Protein AF-A0A7V9GQW7-F1 (afdb_monomer_lite)

Secondary structure (DSSP, 8-state):
-----------PPSBPPPHHHHHHHHHHHHHHIIIII--TTPEEEEEEEETTEEEEEEEETTEEEEEEEEEEETTEEEEEEEESSB--TT--HHHHHHTT--B--

Radius of gyration: 15.9 Å; chains: 1; bounding box: 63×30×31 Å

Foldseek 3Di:
DDDDPPPPPPQDQKDADDPVRVVQQVVQVVVCCVPPVVQPPKDFPGWIDRDQWIWTWIDGPPDDIKIFIWGDDPNHIHTPDMGNETCCPPPDPSNCVSRVHRHDD

Sequence (105 aa):
MLAAALAVPAFAADRAPTRSEKSVITAATRSFLKGGTGVPNARILGIRVDGTYARAKTSAPGVDPATAILRQRRGKWSVREFGTSLDCRGVPERVREDLDLPCGG

Structure (mmCIF, N/CA/C/O backbone):
data_AF-A0A7V9GQW7-F1
#
_entry.id   AF-A0A7V9GQW7-F1
#
loop_
_atom_site.group_PDB
_atom_site.id
_atom_site.type_symbol
_atom_site.label_atom_id
_atom_site.label_alt_id
_atom_site.label_comp_id
_atom_site.label_asym_id
_atom_site.label_entity_id
_atom_site.label_seq_id
_atom_site.pdbx_PDB_ins_code
_atom_site.Cartn_x
_atom_site.Cartn_y
_atom_site.Cartn_z
_atom_site.occupancy
_atom_site.B_iso_or_equiv
_atom_site.auth_seq_id
_atom_site.auth_comp_id
_atom_site.auth_asym_id
_atom_site.auth_atom_id
_atom_site.pdbx_PDB_model_num
ATOM 1 N N . MET A 1 1 ? -47.325 1.327 14.573 1.00 41.09 1 MET A N 1
ATOM 2 C CA . MET A 1 1 ? -46.287 0.453 13.987 1.00 41.09 1 MET A CA 1
ATOM 3 C C . MET A 1 1 ? -45.000 1.258 13.887 1.00 41.09 1 MET A C 1
ATOM 5 O O . MET A 1 1 ? -44.963 2.197 13.105 1.00 41.09 1 MET A O 1
ATOM 9 N N . LEU A 1 2 ? -43.998 0.980 14.728 1.00 46.72 2 LEU A N 1
ATOM 10 C CA . LEU A 1 2 ? -42.683 1.621 14.620 1.00 46.72 2 LEU A CA 1
ATOM 11 C C . LEU A 1 2 ? -41.878 0.900 13.533 1.00 46.72 2 LEU A C 1
ATOM 13 O O . LEU A 1 2 ? -41.477 -0.246 13.720 1.00 46.72 2 LEU A O 1
ATOM 17 N N . ALA A 1 3 ? -41.655 1.568 12.405 1.00 47.88 3 ALA A N 1
ATOM 18 C CA . ALA A 1 3 ? -40.690 1.131 11.408 1.00 47.88 3 ALA A CA 1
ATOM 19 C C . ALA A 1 3 ? -39.286 1.487 11.916 1.00 47.88 3 ALA A C 1
ATOM 21 O O . ALA A 1 3 ? -38.862 2.640 11.858 1.00 47.88 3 ALA A O 1
ATOM 22 N N . ALA A 1 4 ? -38.581 0.500 12.470 1.00 50.94 4 ALA A N 1
ATOM 23 C CA . ALA A 1 4 ? -37.166 0.626 12.775 1.00 50.94 4 ALA A CA 1
ATOM 24 C C . ALA A 1 4 ? -36.394 0.663 11.448 1.00 50.94 4 ALA A C 1
ATOM 26 O O . ALA A 1 4 ? -36.185 -0.367 10.807 1.00 50.94 4 ALA A O 1
ATOM 27 N N . ALA A 1 5 ? -36.013 1.864 11.014 1.00 53.00 5 ALA A N 1
ATOM 28 C CA . ALA A 1 5 ? -35.077 2.049 9.918 1.00 53.00 5 ALA A CA 1
ATOM 29 C C . ALA A 1 5 ? -33.726 1.45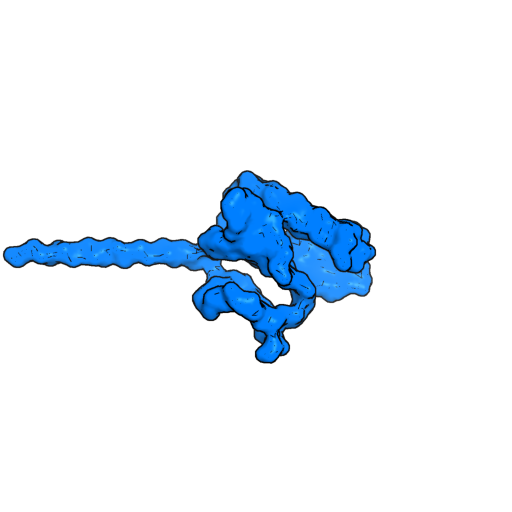5 10.341 1.00 53.00 5 ALA A C 1
ATOM 31 O O . ALA A 1 5 ? -32.975 2.053 11.110 1.00 53.00 5 ALA A O 1
ATOM 32 N N . LEU A 1 6 ? -33.448 0.238 9.873 1.00 54.94 6 LEU A N 1
ATOM 33 C CA . LEU A 1 6 ? -32.137 -0.389 9.962 1.00 54.94 6 LEU A CA 1
ATOM 34 C C . LEU A 1 6 ? -31.160 0.483 9.170 1.00 54.94 6 LEU A C 1
ATOM 36 O O . LEU A 1 6 ? -31.089 0.403 7.945 1.00 54.94 6 LEU A O 1
ATOM 40 N N . ALA A 1 7 ? -30.436 1.353 9.871 1.00 51.66 7 ALA A N 1
ATOM 41 C CA . ALA A 1 7 ? -29.278 2.038 9.329 1.00 51.66 7 ALA A CA 1
ATOM 42 C C . ALA A 1 7 ? -28.246 0.965 8.965 1.00 51.66 7 ALA A C 1
ATOM 44 O O . ALA A 1 7 ? -27.514 0.475 9.823 1.00 51.66 7 ALA A O 1
ATOM 45 N N . VAL A 1 8 ? -28.236 0.548 7.700 1.00 55.84 8 VAL A N 1
ATOM 46 C CA . VAL A 1 8 ? -27.177 -0.293 7.150 1.00 55.84 8 VAL A CA 1
ATOM 47 C C . VAL A 1 8 ? -25.893 0.519 7.304 1.00 55.84 8 VAL A C 1
ATOM 49 O O . VAL A 1 8 ? -25.806 1.599 6.711 1.00 55.84 8 VAL A O 1
ATOM 52 N N . PRO A 1 9 ? -24.904 0.087 8.108 1.00 46.22 9 PRO A N 1
ATOM 53 C CA . PRO A 1 9 ? -23.622 0.756 8.092 1.00 46.22 9 PRO A CA 1
ATOM 54 C C . PRO A 1 9 ? -23.086 0.573 6.676 1.00 46.22 9 PRO A C 1
ATOM 56 O O . PRO A 1 9 ? -22.791 -0.545 6.251 1.00 46.22 9 PRO A O 1
ATOM 59 N N . ALA A 1 10 ? -23.007 1.671 5.927 1.00 47.19 10 ALA A N 1
ATOM 60 C CA . ALA A 1 10 ? -22.212 1.746 4.720 1.00 47.19 10 ALA A CA 1
ATOM 61 C C . ALA A 1 10 ? -20.762 1.501 5.153 1.00 47.19 10 ALA A C 1
ATOM 63 O O . ALA A 1 10 ? -20.025 2.427 5.485 1.00 47.19 10 ALA A O 1
ATOM 64 N N . PHE A 1 11 ? -20.384 0.227 5.267 1.00 53.75 11 PHE A N 1
ATOM 65 C CA . PHE A 1 11 ? -19.000 -0.187 5.393 1.00 53.75 11 PHE A CA 1
ATOM 66 C C . PHE A 1 11 ? -18.281 0.486 4.237 1.00 53.75 11 PHE A C 1
ATOM 68 O O . PHE A 1 11 ? -18.648 0.267 3.082 1.00 53.75 11 PHE A O 1
ATOM 75 N N . ALA A 1 12 ? -17.379 1.398 4.575 1.00 52.97 12 ALA A N 1
ATOM 76 C CA . ALA A 1 12 ? -16.766 2.281 3.611 1.00 52.97 12 ALA A CA 1
ATOM 77 C C . ALA A 1 12 ? -16.069 1.443 2.540 1.00 52.97 12 ALA A C 1
ATOM 79 O O . ALA A 1 12 ? -15.144 0.698 2.850 1.00 52.97 12 ALA A O 1
ATOM 80 N N . ALA A 1 13 ? -16.551 1.606 1.308 1.00 72.69 13 ALA A N 1
ATOM 81 C CA . ALA A 1 13 ? -15.807 1.332 0.093 1.00 72.69 13 ALA A CA 1
ATOM 82 C C . ALA A 1 13 ? -14.412 1.967 0.178 1.00 72.69 13 ALA A C 1
ATOM 84 O O . ALA A 1 13 ? -14.160 2.864 0.999 1.00 72.69 13 ALA A O 1
ATOM 85 N N . ASP A 1 14 ? -13.500 1.506 -0.668 1.00 86.62 14 ASP A N 1
ATOM 86 C CA . ASP A 1 14 ? -12.131 1.981 -0.652 1.00 86.62 14 ASP A CA 1
ATOM 87 C C . ASP A 1 14 ? -12.035 3.517 -0.663 1.00 86.62 14 ASP A C 1
ATOM 89 O O . ASP A 1 14 ? -12.747 4.248 -1.359 1.00 86.62 14 ASP A O 1
ATOM 93 N N . ARG A 1 15 ? -11.135 4.048 0.161 1.00 93.06 15 ARG A N 1
ATOM 94 C CA . ARG A 1 15 ? -11.002 5.495 0.338 1.00 93.06 15 ARG A CA 1
ATOM 95 C C . ARG A 1 15 ? -9.575 5.970 0.206 1.00 93.06 15 ARG A C 1
ATOM 97 O O . ARG A 1 15 ? -8.602 5.221 0.326 1.00 93.06 15 ARG A O 1
ATOM 104 N N . ALA A 1 16 ? -9.451 7.279 0.014 1.00 93.62 16 ALA A N 1
ATOM 105 C CA . ALA A 1 16 ? -8.177 7.948 0.185 1.00 93.62 16 ALA A CA 1
ATOM 106 C C . ALA A 1 16 ? -7.708 7.824 1.652 1.00 93.62 16 ALA A C 1
ATOM 108 O O . ALA A 1 16 ? -8.522 7.913 2.583 1.00 93.62 16 ALA A O 1
ATOM 109 N N . PRO A 1 17 ? -6.401 7.627 1.889 1.00 93.56 17 PRO A N 1
ATOM 110 C CA . PRO A 1 17 ? -5.850 7.638 3.233 1.00 93.56 17 PRO A CA 1
ATOM 111 C C . PRO A 1 17 ? -5.937 9.043 3.833 1.00 93.56 17 PRO A C 1
ATOM 113 O O . PRO A 1 17 ? -5.773 10.054 3.145 1.00 93.56 17 PRO A O 1
ATOM 116 N N . THR A 1 18 ? -6.093 9.109 5.150 1.00 94.75 18 THR A N 1
ATOM 117 C CA . THR A 1 18 ? -5.804 10.330 5.905 1.00 94.75 18 THR A CA 1
ATOM 118 C C . THR A 1 18 ? -4.314 10.680 5.792 1.00 94.75 18 THR A C 1
ATOM 120 O O . THR A 1 18 ? -3.481 9.849 5.420 1.00 94.75 18 THR A O 1
ATOM 123 N N . ARG A 1 19 ? -3.930 11.912 6.157 1.00 93.94 19 ARG A N 1
ATOM 124 C CA . ARG A 1 19 ? -2.512 12.325 6.149 1.00 93.94 19 ARG A CA 1
ATOM 125 C C . ARG A 1 19 ? -1.640 11.433 7.040 1.00 93.94 19 ARG A C 1
ATOM 127 O O . ARG A 1 19 ? -0.535 11.074 6.639 1.00 93.94 19 ARG A O 1
ATOM 134 N N . SER A 1 20 ? -2.157 11.057 8.213 1.00 92.56 20 SER A N 1
ATOM 135 C CA . SER A 1 20 ? -1.458 10.174 9.152 1.00 92.56 20 SER A CA 1
ATOM 136 C C . SER A 1 20 ? -1.268 8.779 8.557 1.00 92.56 20 SER A C 1
ATOM 138 O O . SER A 1 20 ? -0.135 8.312 8.449 1.00 92.56 20 SER A O 1
ATOM 140 N N . GLU A 1 21 ? -2.346 8.164 8.054 1.00 93.69 21 GLU A N 1
ATOM 141 C CA . GLU A 1 21 ? -2.293 6.852 7.392 1.00 93.69 21 GLU A CA 1
ATOM 142 C C . GLU A 1 21 ? -1.333 6.849 6.209 1.00 93.69 21 GLU A C 1
ATOM 144 O O . GLU A 1 21 ? -0.491 5.962 6.101 1.00 93.69 21 GLU A O 1
ATOM 149 N N . LYS A 1 22 ? -1.403 7.872 5.351 1.00 95.25 22 LYS A N 1
ATOM 150 C CA . LYS A 1 22 ? -0.505 8.010 4.204 1.00 95.25 22 LYS A CA 1
ATOM 151 C C . LYS A 1 22 ? 0.955 7.997 4.649 1.00 95.25 22 LYS A C 1
ATOM 153 O O . LYS A 1 22 ? 1.759 7.301 4.033 1.00 95.25 22 LYS A O 1
ATOM 158 N N . SER A 1 23 ? 1.292 8.736 5.707 1.00 94.75 23 SER A N 1
ATOM 159 C CA . SER A 1 23 ? 2.653 8.800 6.246 1.00 94.75 23 SER A CA 1
ATOM 160 C C . SER A 1 23 ? 3.126 7.432 6.749 1.00 94.75 23 SER A C 1
ATOM 162 O O . SER A 1 23 ? 4.163 6.934 6.307 1.00 94.75 23 SER A O 1
ATOM 164 N N . VAL A 1 24 ? 2.333 6.768 7.597 1.00 95.56 24 VAL A N 1
ATOM 165 C CA . VAL A 1 24 ? 2.728 5.482 8.200 1.00 95.56 24 VAL A CA 1
ATOM 166 C C . VAL A 1 24 ? 2.738 4.329 7.194 1.00 95.56 24 VAL A C 1
ATOM 168 O O . VAL A 1 24 ? 3.650 3.506 7.231 1.00 95.56 24 VAL A O 1
ATOM 171 N N . ILE A 1 25 ? 1.793 4.289 6.250 1.00 96.12 25 ILE A N 1
ATOM 172 C CA . ILE A 1 25 ? 1.761 3.298 5.163 1.00 96.12 25 ILE A CA 1
ATOM 173 C C . ILE A 1 25 ? 2.958 3.508 4.235 1.00 96.12 25 ILE A C 1
ATOM 175 O O . ILE A 1 25 ? 3.615 2.543 3.841 1.00 96.12 25 ILE A O 1
ATOM 179 N N . THR A 1 26 ? 3.292 4.765 3.925 1.00 94.94 26 THR A N 1
ATOM 180 C CA . THR A 1 26 ? 4.474 5.091 3.117 1.00 94.94 26 THR A CA 1
ATOM 181 C C . THR A 1 26 ? 5.753 4.628 3.802 1.00 94.94 26 THR A C 1
ATOM 183 O O . THR A 1 26 ? 6.592 3.992 3.165 1.00 94.94 26 THR A O 1
ATOM 186 N N . ALA A 1 27 ? 5.898 4.906 5.099 1.00 93.31 27 ALA A N 1
ATOM 187 C CA . ALA A 1 27 ? 7.053 4.478 5.878 1.00 93.31 27 ALA A CA 1
ATOM 188 C C . ALA A 1 27 ? 7.167 2.947 5.938 1.00 93.31 27 ALA A C 1
ATOM 190 O O . ALA A 1 27 ? 8.240 2.407 5.671 1.00 93.31 27 ALA A O 1
ATOM 191 N N . ALA A 1 28 ? 6.062 2.244 6.208 1.00 94.25 28 ALA A N 1
ATOM 192 C CA . ALA A 1 28 ? 6.027 0.783 6.239 1.00 94.25 28 ALA A CA 1
ATOM 193 C C . ALA A 1 28 ? 6.415 0.170 4.883 1.00 94.25 28 ALA A C 1
ATOM 195 O O . ALA A 1 28 ? 7.257 -0.725 4.827 1.00 94.25 28 ALA A O 1
ATO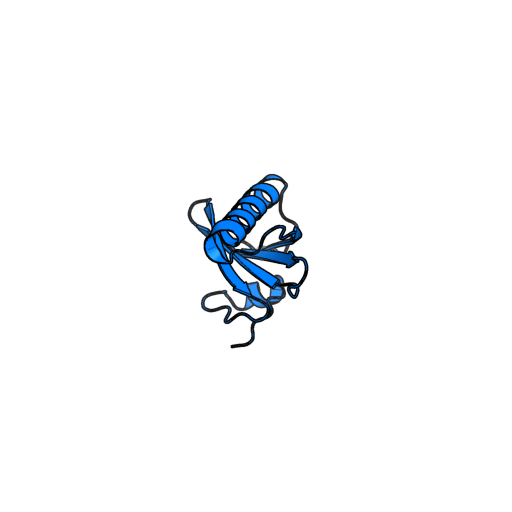M 196 N N . THR A 1 29 ? 5.863 0.702 3.789 1.00 93.31 29 THR A N 1
ATOM 197 C CA . THR A 1 29 ? 6.161 0.242 2.424 1.00 93.31 29 THR A CA 1
ATOM 198 C C . THR A 1 29 ? 7.629 0.480 2.070 1.00 93.31 29 THR A C 1
ATOM 200 O O . THR A 1 29 ? 8.308 -0.427 1.604 1.00 93.31 29 THR A O 1
ATOM 203 N N . ARG A 1 30 ? 8.168 1.678 2.337 1.00 90.69 30 ARG A N 1
ATOM 204 C CA . ARG A 1 30 ? 9.582 1.993 2.063 1.00 90.69 30 ARG A CA 1
ATOM 205 C C . ARG A 1 30 ? 10.542 1.146 2.890 1.00 90.69 30 ARG A C 1
ATOM 207 O O . ARG A 1 30 ? 11.562 0.713 2.365 1.00 90.69 30 ARG A O 1
ATOM 214 N N . SER A 1 31 ? 10.220 0.913 4.162 1.00 89.88 31 SER A N 1
ATOM 215 C CA . SER A 1 31 ? 11.011 0.046 5.039 1.00 89.88 31 SER A CA 1
ATOM 216 C C . SER A 1 31 ? 11.075 -1.379 4.484 1.00 89.88 31 SER A C 1
ATOM 218 O O . SER A 1 31 ? 12.161 -1.940 4.347 1.00 89.88 31 SER A O 1
ATOM 220 N N . PHE A 1 32 ? 9.926 -1.916 4.058 1.00 90.88 32 PHE A N 1
ATOM 221 C CA . PHE A 1 32 ? 9.852 -3.218 3.401 1.00 90.88 32 PHE A CA 1
ATOM 222 C C . PHE A 1 32 ? 10.681 -3.268 2.111 1.00 90.88 32 PHE A C 1
ATOM 224 O O . PHE A 1 32 ? 11.467 -4.189 1.939 1.00 90.88 32 PHE A O 1
ATOM 231 N N . LEU A 1 33 ? 10.575 -2.273 1.228 1.00 88.00 33 LEU A N 1
ATOM 232 C CA . LEU A 1 33 ? 11.314 -2.275 -0.044 1.00 88.00 33 LEU A CA 1
ATOM 233 C C . LEU A 1 33 ? 12.829 -2.160 0.154 1.00 88.00 33 LEU A C 1
ATOM 235 O O . LEU A 1 33 ? 13.605 -2.829 -0.526 1.00 88.00 33 LEU A O 1
ATOM 239 N N . LYS A 1 34 ? 13.263 -1.348 1.123 1.00 83.88 34 LYS A N 1
ATOM 240 C CA . LYS A 1 34 ? 14.685 -1.193 1.441 1.00 83.88 34 LYS A CA 1
ATOM 241 C C . LYS A 1 34 ? 15.281 -2.468 2.042 1.00 83.88 34 LYS A C 1
ATOM 243 O O . LYS A 1 34 ? 16.406 -2.813 1.702 1.00 83.88 34 LYS A O 1
ATOM 248 N N . GLY A 1 35 ? 14.564 -3.124 2.955 1.00 78.75 35 GLY A N 1
ATOM 249 C CA . GLY A 1 35 ? 15.084 -4.277 3.698 1.00 78.75 35 GLY A CA 1
ATOM 250 C C . GLY A 1 35 ? 14.771 -5.644 3.086 1.00 78.75 35 GLY A C 1
ATOM 251 O O . GLY A 1 35 ? 15.519 -6.584 3.315 1.00 78.75 35 GLY A O 1
ATOM 252 N N . GLY A 1 36 ? 13.668 -5.765 2.346 1.00 69.12 36 GLY A N 1
ATOM 253 C CA . GLY A 1 36 ? 13.108 -7.046 1.907 1.00 69.12 36 GLY A CA 1
ATOM 254 C C . GLY A 1 36 ? 13.227 -7.327 0.412 1.00 69.12 36 GLY A C 1
ATOM 255 O O . GLY A 1 36 ? 13.333 -8.488 0.040 1.00 69.12 36 GLY A O 1
ATOM 256 N N . THR A 1 37 ? 13.227 -6.300 -0.447 1.00 68.75 37 THR A N 1
ATOM 257 C CA . THR A 1 37 ? 13.302 -6.494 -1.911 1.00 68.75 37 THR A CA 1
ATOM 258 C C . THR A 1 37 ? 14.582 -5.951 -2.535 1.00 68.75 37 THR A C 1
ATOM 260 O O . THR A 1 37 ? 14.875 -6.265 -3.683 1.00 68.75 37 THR A O 1
ATOM 263 N N . GLY A 1 38 ? 15.339 -5.120 -1.808 1.00 70.44 38 GLY A N 1
ATOM 264 C CA . GLY A 1 38 ? 16.576 -4.520 -2.307 1.00 70.44 38 GLY A CA 1
ATOM 265 C C . GLY A 1 38 ? 16.362 -3.574 -3.490 1.00 70.44 38 GLY A C 1
ATOM 266 O O . GLY A 1 38 ? 17.305 -3.328 -4.229 1.00 70.44 38 GLY A O 1
ATOM 267 N N . VAL A 1 39 ? 15.144 -3.050 -3.684 1.00 70.50 39 VAL A N 1
ATOM 268 C CA . VAL A 1 39 ? 14.807 -2.161 -4.807 1.00 70.50 39 VAL A CA 1
ATOM 269 C C . VAL A 1 39 ? 15.064 -0.705 -4.393 1.00 70.50 39 VAL A C 1
ATOM 271 O O . VAL A 1 39 ? 14.234 -0.112 -3.689 1.00 70.50 39 VAL A O 1
ATOM 274 N N . PRO A 1 40 ? 16.198 -0.090 -4.788 1.00 69.12 40 PRO A N 1
ATOM 275 C CA . PRO A 1 40 ? 16.467 1.304 -4.471 1.00 69.12 40 PRO A CA 1
ATOM 276 C C . PRO A 1 40 ? 15.508 2.225 -5.236 1.00 69.12 40 PRO A C 1
ATOM 278 O O . PRO A 1 40 ? 15.046 1.918 -6.331 1.00 69.12 40 PRO A O 1
ATOM 281 N N . ASN A 1 41 ? 15.233 3.402 -4.669 1.00 78.56 41 ASN A N 1
ATOM 282 C CA . ASN A 1 41 ? 14.484 4.483 -5.326 1.00 78.56 41 ASN A CA 1
ATOM 283 C C . ASN A 1 41 ? 13.025 4.173 -5.702 1.00 78.56 41 ASN A C 1
ATOM 285 O O . ASN A 1 41 ? 12.438 4.879 -6.526 1.00 78.56 41 ASN A O 1
ATOM 289 N N . ALA A 1 42 ? 12.409 3.173 -5.072 1.00 84.06 42 ALA A N 1
ATOM 290 C CA . ALA A 1 42 ? 10.995 2.907 -5.271 1.00 84.06 42 ALA A CA 1
ATOM 291 C C . ALA A 1 42 ? 10.123 4.097 -4.824 1.00 84.06 42 ALA A C 1
ATOM 293 O O . ALA A 1 42 ? 10.235 4.625 -3.711 1.00 84.06 42 ALA A O 1
ATOM 294 N N . ARG A 1 43 ? 9.221 4.516 -5.709 1.00 90.31 43 ARG A N 1
ATOM 295 C CA . ARG A 1 43 ? 8.215 5.554 -5.476 1.00 90.31 43 ARG A CA 1
ATOM 296 C C . ARG A 1 43 ? 6.883 4.901 -5.153 1.00 90.31 43 ARG A C 1
ATOM 298 O O . ARG A 1 43 ? 6.587 3.824 -5.656 1.00 90.31 43 ARG A O 1
ATOM 305 N N . ILE A 1 44 ? 6.076 5.572 -4.337 1.00 93.44 44 ILE A N 1
ATOM 306 C CA . ILE A 1 44 ? 4.684 5.184 -4.101 1.00 93.44 44 ILE A CA 1
ATOM 307 C C . ILE A 1 44 ? 3.812 6.077 -4.975 1.00 93.44 44 ILE A C 1
ATOM 309 O O . ILE A 1 44 ? 3.812 7.294 -4.797 1.00 93.44 44 ILE A O 1
ATOM 313 N N . LEU A 1 45 ? 3.101 5.465 -5.916 1.00 93.38 45 LEU A N 1
ATOM 314 C CA . LEU A 1 45 ? 2.249 6.139 -6.893 1.00 93.38 45 LEU A CA 1
ATOM 315 C C . LEU A 1 45 ? 0.886 6.507 -6.303 1.00 93.38 45 LEU A C 1
ATOM 317 O O . LEU A 1 45 ? 0.333 7.561 -6.600 1.00 93.38 45 LEU A O 1
ATOM 321 N N . GLY A 1 46 ? 0.352 5.650 -5.437 1.00 94.19 46 GLY A N 1
ATOM 322 C CA . GLY A 1 46 ? -0.956 5.848 -4.831 1.00 94.19 46 GLY A CA 1
ATOM 323 C C . GLY A 1 46 ? -1.192 4.884 -3.681 1.00 94.19 46 GLY A C 1
ATOM 324 O O . GLY A 1 46 ? -0.631 3.789 -3.655 1.00 94.19 46 GLY A O 1
ATOM 325 N N . ILE A 1 47 ? -2.016 5.317 -2.728 1.00 96.62 47 ILE A N 1
ATOM 326 C CA . ILE A 1 47 ? -2.454 4.514 -1.587 1.00 96.62 47 ILE A CA 1
ATOM 327 C C . ILE A 1 47 ? -3.980 4.567 -1.528 1.00 96.62 47 ILE A C 1
ATOM 329 O O . ILE A 1 47 ? -4.557 5.650 -1.639 1.00 96.62 47 ILE A O 1
ATOM 333 N N . ARG A 1 48 ? -4.614 3.412 -1.327 1.00 96.88 48 ARG A N 1
ATOM 334 C CA . ARG A 1 48 ? -6.045 3.278 -1.014 1.00 96.88 48 ARG A CA 1
ATOM 335 C C . ARG A 1 48 ? -6.197 2.419 0.235 1.00 96.88 48 ARG A C 1
ATOM 337 O O . ARG A 1 48 ? -5.359 1.553 0.481 1.00 96.88 48 ARG A O 1
ATOM 344 N N . VAL A 1 49 ? -7.213 2.707 1.038 1.00 95.69 49 VAL A N 1
ATOM 345 C CA . VAL A 1 49 ? -7.453 2.059 2.334 1.00 95.69 49 VAL A CA 1
ATOM 346 C C . VAL A 1 49 ? -8.873 1.520 2.364 1.00 95.69 49 VAL A C 1
ATOM 348 O O . VAL A 1 49 ? -9.798 2.239 1.996 1.00 95.69 49 VAL A O 1
ATOM 351 N N . ASP A 1 50 ? -9.020 0.297 2.856 1.00 94.56 50 ASP A N 1
ATOM 352 C CA . ASP A 1 50 ? -10.294 -0.340 3.171 1.00 94.56 50 ASP A CA 1
ATOM 353 C C . ASP A 1 50 ? -10.174 -1.007 4.551 1.00 94.56 50 ASP A C 1
ATOM 355 O O . ASP A 1 50 ? -9.466 -2.000 4.745 1.00 94.56 50 ASP A O 1
ATOM 359 N N . GLY A 1 51 ? -10.821 -0.398 5.548 1.00 91.25 51 GLY A N 1
ATOM 360 C CA . GLY A 1 51 ? -10.785 -0.847 6.936 1.00 91.25 51 GLY A CA 1
ATOM 361 C C . GLY A 1 51 ? -9.359 -1.019 7.469 1.00 91.25 51 GLY A C 1
ATOM 362 O O . GLY A 1 51 ? -8.621 -0.054 7.656 1.00 91.25 51 GLY A O 1
ATOM 363 N N . THR A 1 52 ? -8.978 -2.272 7.738 1.00 94.88 52 THR A N 1
ATOM 364 C CA . THR A 1 52 ? -7.634 -2.635 8.234 1.00 94.88 52 THR A CA 1
ATOM 365 C C . THR A 1 52 ? -6.668 -3.043 7.124 1.00 94.88 52 THR A C 1
ATOM 367 O O . THR A 1 52 ? -5.578 -3.523 7.421 1.00 94.88 52 THR A O 1
ATOM 370 N N . TYR A 1 53 ? -7.042 -2.879 5.859 1.00 95.81 53 TYR A N 1
ATOM 371 C CA . TYR A 1 53 ? -6.218 -3.189 4.700 1.00 95.81 53 TYR A CA 1
ATOM 372 C C . TYR A 1 53 ? -5.902 -1.927 3.907 1.00 95.81 53 TYR A C 1
ATOM 374 O O . TYR A 1 53 ? -6.639 -0.942 3.924 1.00 95.81 53 TYR A O 1
ATOM 382 N N . ALA A 1 54 ? -4.769 -1.948 3.217 1.00 97.00 54 ALA A N 1
ATOM 383 C CA . ALA A 1 54 ? -4.403 -0.892 2.295 1.00 97.00 54 ALA A CA 1
ATOM 384 C C . ALA A 1 54 ? -3.668 -1.460 1.087 1.00 97.00 54 ALA A C 1
ATOM 386 O O . ALA A 1 54 ? -2.887 -2.405 1.205 1.00 97.00 54 ALA A O 1
ATOM 387 N N . ARG A 1 55 ? -3.886 -0.825 -0.060 1.00 96.44 55 ARG A N 1
ATOM 388 C CA . ARG A 1 55 ? -3.127 -1.032 -1.290 1.00 96.44 55 ARG A CA 1
ATOM 389 C C . ARG A 1 55 ? -2.156 0.124 -1.458 1.00 96.44 55 ARG A C 1
ATOM 391 O O . ARG A 1 55 ? -2.588 1.276 -1.427 1.00 96.44 55 ARG A O 1
ATOM 398 N N . ALA A 1 56 ? -0.883 -0.164 -1.703 1.00 96.50 56 ALA A N 1
ATOM 399 C CA . ALA A 1 56 ? 0.086 0.824 -2.169 1.00 96.50 56 ALA A CA 1
ATOM 400 C C . ALA A 1 56 ? 0.671 0.393 -3.518 1.00 96.50 56 ALA A C 1
ATOM 402 O O . ALA A 1 56 ? 1.304 -0.656 -3.610 1.00 96.50 56 ALA A O 1
ATOM 403 N N . LYS A 1 57 ? 0.475 1.206 -4.561 1.00 95.31 57 LYS A N 1
ATOM 404 C CA . LYS A 1 57 ? 1.114 0.992 -5.868 1.00 95.31 57 LYS A CA 1
ATOM 405 C C . LYS A 1 57 ? 2.512 1.588 -5.844 1.00 95.31 57 LYS A C 1
ATOM 407 O O . LYS A 1 57 ? 2.679 2.740 -5.431 1.00 95.31 57 LYS A O 1
ATOM 412 N N . THR A 1 58 ? 3.501 0.828 -6.282 1.00 93.62 58 THR A N 1
ATOM 413 C CA . THR A 1 58 ? 4.904 1.232 -6.284 1.00 93.62 58 THR A CA 1
ATOM 414 C C . THR A 1 58 ? 5.486 1.180 -7.690 1.00 93.62 58 THR A C 1
ATOM 416 O O . THR A 1 58 ? 4.993 0.465 -8.556 1.00 93.62 58 THR A O 1
ATOM 419 N N . SER A 1 59 ? 6.532 1.963 -7.926 1.00 91.62 59 SER A N 1
ATOM 420 C CA . SER A 1 59 ? 7.298 1.946 -9.175 1.00 91.62 59 SER A CA 1
ATOM 421 C C . SER A 1 59 ? 8.772 2.156 -8.879 1.00 91.62 59 SER A C 1
ATOM 423 O O . SER A 1 59 ? 9.099 3.019 -8.059 1.00 91.62 59 SER A O 1
ATOM 425 N N . ALA A 1 60 ? 9.654 1.464 -9.585 1.00 87.19 60 ALA A N 1
ATOM 426 C CA . ALA A 1 60 ? 11.089 1.704 -9.522 1.00 87.19 60 ALA A CA 1
ATOM 427 C C . ALA A 1 60 ? 11.692 1.682 -10.934 1.00 87.19 60 ALA A C 1
ATOM 429 O O . ALA A 1 60 ? 11.149 1.014 -11.811 1.00 87.19 60 ALA A O 1
ATOM 430 N N . PRO A 1 61 ? 12.789 2.414 -11.189 1.00 84.81 61 PRO A N 1
ATOM 431 C CA . PRO A 1 61 ? 13.473 2.339 -12.476 1.00 84.81 61 PRO A CA 1
ATOM 432 C C . PRO A 1 61 ? 13.908 0.901 -12.788 1.00 84.81 61 PRO A C 1
ATOM 434 O O . PRO A 1 61 ? 14.526 0.255 -11.944 1.00 84.81 61 PRO A O 1
ATOM 437 N N . GLY A 1 62 ? 13.595 0.418 -13.992 1.00 83.81 62 GLY A N 1
ATOM 438 C CA . GLY A 1 62 ? 13.973 -0.926 -14.445 1.00 83.81 62 GLY A CA 1
ATOM 439 C C . GLY A 1 62 ? 13.148 -2.074 -13.852 1.00 83.81 62 GLY A C 1
ATOM 440 O O . GLY A 1 62 ? 13.533 -3.225 -14.027 1.00 83.81 62 GLY A O 1
ATOM 441 N N . VAL A 1 63 ? 12.041 -1.783 -13.157 1.00 83.69 63 VAL A N 1
ATOM 442 C CA . VAL A 1 63 ? 11.132 -2.791 -12.588 1.00 83.69 63 VAL A CA 1
ATOM 443 C C . VAL A 1 63 ? 9.687 -2.402 -12.887 1.00 83.69 63 VAL A C 1
ATOM 445 O O . VAL A 1 63 ? 9.322 -1.228 -12.770 1.00 83.69 63 VAL A O 1
ATOM 448 N N . ASP A 1 64 ? 8.858 -3.385 -13.234 1.00 86.94 64 ASP A N 1
ATOM 449 C CA . ASP A 1 64 ? 7.431 -3.161 -13.453 1.00 86.94 64 ASP A CA 1
ATOM 450 C C . ASP A 1 64 ? 6.736 -2.608 -12.197 1.00 86.94 64 ASP A C 1
ATOM 452 O O . ASP A 1 64 ? 7.131 -2.921 -11.065 1.00 86.94 64 ASP A O 1
ATOM 456 N N . PRO A 1 65 ? 5.685 -1.781 -12.360 1.00 90.06 65 PRO A N 1
ATOM 457 C CA . PRO A 1 65 ? 4.890 -1.321 -11.235 1.00 90.06 65 PRO A CA 1
ATOM 458 C C . PRO A 1 65 ? 4.328 -2.496 -10.434 1.00 90.06 65 PRO A C 1
ATOM 460 O O . PRO A 1 65 ? 3.676 -3.381 -10.980 1.00 90.06 65 PRO A O 1
ATOM 463 N N . ALA A 1 66 ? 4.541 -2.471 -9.124 1.00 92.69 66 ALA A N 1
ATOM 464 C CA . ALA A 1 66 ? 4.115 -3.531 -8.223 1.00 92.69 66 ALA A CA 1
ATOM 465 C C . ALA A 1 66 ? 3.068 -3.023 -7.230 1.00 92.69 66 ALA A C 1
ATOM 467 O O . ALA A 1 66 ? 2.895 -1.820 -7.007 1.00 92.69 66 ALA A O 1
ATOM 468 N N . THR A 1 67 ? 2.361 -3.958 -6.610 1.00 94.94 67 THR A N 1
ATOM 469 C CA . THR A 1 67 ? 1.361 -3.683 -5.586 1.00 94.94 67 THR A CA 1
ATOM 470 C C . THR A 1 67 ? 1.825 -4.244 -4.251 1.00 94.94 67 THR A C 1
ATOM 472 O O . THR A 1 67 ? 2.178 -5.414 -4.152 1.00 94.94 67 THR A O 1
ATOM 475 N N . ALA A 1 68 ? 1.802 -3.413 -3.209 1.00 95.06 68 ALA A N 1
ATOM 476 C CA . ALA A 1 68 ? 1.934 -3.844 -1.825 1.00 95.06 68 ALA A CA 1
ATOM 477 C C . ALA A 1 68 ? 0.548 -3.922 -1.173 1.00 95.06 68 ALA A C 1
ATOM 479 O O . ALA A 1 68 ? -0.184 -2.926 -1.153 1.00 95.06 68 ALA A O 1
ATOM 480 N N . ILE A 1 69 ? 0.221 -5.072 -0.585 1.00 96.25 69 ILE A N 1
ATOM 481 C CA . ILE A 1 69 ? -0.917 -5.219 0.325 1.00 96.25 69 ILE A CA 1
ATOM 482 C C . ILE A 1 69 ? -0.400 -5.013 1.739 1.00 96.25 69 ILE A C 1
ATOM 484 O O . ILE A 1 69 ? 0.493 -5.727 2.200 1.00 96.25 69 ILE A O 1
ATOM 488 N N . LEU A 1 70 ? -0.982 -4.062 2.458 1.00 96.94 70 LEU A N 1
ATOM 489 C CA . LEU A 1 70 ? -0.694 -3.827 3.862 1.00 96.94 70 LEU A CA 1
ATOM 490 C C . LEU A 1 70 ? -1.884 -4.216 4.725 1.00 96.94 70 LEU A C 1
ATOM 492 O O . LEU A 1 70 ? -3.036 -4.075 4.319 1.00 96.94 70 LEU A O 1
ATOM 496 N N . ARG A 1 71 ? -1.596 -4.650 5.952 1.00 96.50 71 ARG A N 1
ATOM 497 C CA . ARG A 1 71 ? -2.610 -4.874 6.981 1.00 96.50 71 ARG A CA 1
ATOM 498 C C . ARG A 1 71 ? -2.253 -4.136 8.260 1.00 96.50 71 ARG A C 1
ATOM 500 O O . ARG A 1 71 ? -1.124 -4.222 8.744 1.00 96.50 71 ARG A O 1
ATOM 507 N N . GLN A 1 72 ? -3.235 -3.460 8.836 1.00 96.19 72 GLN A N 1
ATOM 508 C CA . GLN A 1 72 ? -3.150 -2.857 10.149 1.00 96.19 72 GLN A CA 1
ATOM 509 C C . GLN A 1 72 ? -3.437 -3.906 11.224 1.00 96.19 72 GLN A C 1
ATOM 511 O O . GLN A 1 72 ? -4.465 -4.587 11.213 1.00 96.19 72 GLN A O 1
ATOM 516 N N . ARG A 1 73 ? -2.529 -4.038 12.188 1.00 94.06 73 ARG A N 1
ATOM 517 C CA . ARG A 1 73 ? -2.723 -4.845 13.396 1.00 94.06 73 ARG A CA 1
ATOM 518 C C . ARG A 1 73 ? -2.243 -4.056 14.602 1.00 94.06 73 ARG A C 1
ATOM 520 O 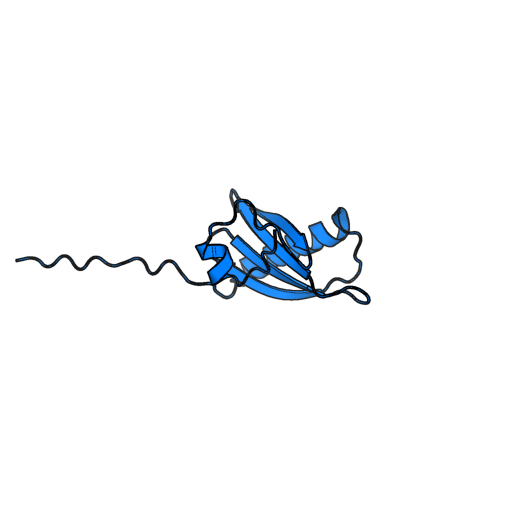O . ARG A 1 73 ? -1.106 -3.593 14.617 1.00 94.06 73 ARG A O 1
ATOM 527 N N . ARG A 1 74 ? -3.102 -3.910 15.619 1.00 92.25 74 ARG A N 1
ATOM 528 C CA . ARG A 1 74 ? -2.795 -3.159 16.856 1.00 92.25 74 ARG A CA 1
ATOM 529 C C . ARG A 1 74 ? -2.199 -1.768 16.558 1.00 92.25 74 ARG A C 1
ATOM 531 O O . ARG A 1 74 ? -1.166 -1.395 17.101 1.00 92.25 74 ARG A O 1
ATOM 538 N N . GLY A 1 75 ? -2.804 -1.051 15.607 1.00 89.31 75 GLY A N 1
ATOM 539 C CA . GLY A 1 75 ? -2.369 0.283 15.177 1.00 89.31 75 GLY A CA 1
ATOM 540 C C . GLY A 1 75 ? -1.143 0.330 14.253 1.00 89.31 75 GLY A C 1
ATOM 541 O O . GLY A 1 75 ? -0.844 1.393 13.718 1.00 89.31 75 GLY A O 1
ATOM 542 N N . LYS A 1 76 ? -0.453 -0.790 14.006 1.00 92.69 76 LYS A N 1
ATOM 543 C CA . LYS A 1 76 ? 0.743 -0.845 13.150 1.00 92.69 76 LYS A CA 1
ATOM 544 C C . LYS A 1 76 ? 0.409 -1.387 11.767 1.00 92.69 76 LYS A C 1
ATOM 546 O O . LYS A 1 76 ? -0.253 -2.416 11.658 1.00 92.69 76 LYS A O 1
ATOM 551 N N . TRP A 1 77 ? 0.900 -0.718 10.728 1.00 95.31 77 TRP A N 1
ATOM 552 C CA . TRP A 1 77 ? 0.808 -1.178 9.344 1.00 95.31 77 TRP A CA 1
ATOM 553 C C . TRP A 1 77 ? 2.033 -2.009 8.976 1.00 95.31 77 TRP A C 1
ATOM 555 O O . TRP A 1 77 ? 3.162 -1.596 9.237 1.00 95.31 77 TRP A O 1
ATOM 565 N N . SER A 1 78 ? 1.818 -3.160 8.346 1.00 95.12 78 SER A N 1
ATOM 566 C CA . SER A 1 78 ? 2.892 -3.974 7.780 1.00 95.12 78 SER A CA 1
ATOM 567 C C . SER A 1 78 ? 2.506 -4.532 6.418 1.00 95.12 78 SER A C 1
ATOM 569 O O . SER A 1 78 ? 1.336 -4.838 6.173 1.00 95.12 78 SER A O 1
ATOM 571 N N . VAL A 1 79 ? 3.500 -4.656 5.534 1.00 95.00 79 VAL A N 1
ATOM 572 C CA . VAL A 1 79 ? 3.337 -5.317 4.236 1.00 95.00 79 VAL A CA 1
ATOM 573 C C . VAL A 1 79 ? 3.099 -6.804 4.483 1.00 95.00 79 VAL A C 1
ATOM 575 O O . VAL A 1 79 ? 3.831 -7.453 5.231 1.00 95.00 79 VAL A O 1
ATOM 578 N N . ARG A 1 80 ? 2.019 -7.319 3.903 1.00 94.88 80 ARG A N 1
ATOM 579 C CA . ARG A 1 80 ? 1.646 -8.734 3.922 1.00 94.88 80 ARG A CA 1
ATOM 580 C C . ARG A 1 80 ? 2.083 -9.433 2.652 1.00 94.88 80 ARG A C 1
ATOM 582 O O . ARG A 1 80 ? 2.483 -10.586 2.726 1.00 94.88 80 ARG A O 1
ATOM 589 N N . GLU A 1 81 ? 1.995 -8.722 1.539 1.00 93.75 81 GLU A N 1
ATOM 590 C CA . GLU A 1 81 ? 2.284 -9.249 0.219 1.00 93.75 81 GLU A CA 1
ATOM 591 C C . GLU A 1 81 ? 2.771 -8.132 -0.700 1.00 93.75 81 GLU A C 1
ATOM 593 O O . GLU A 1 81 ? 2.389 -6.969 -0.518 1.00 93.75 81 GLU A O 1
ATOM 598 N N . PHE A 1 82 ? 3.630 -8.478 -1.655 1.00 92.50 82 PHE A N 1
ATOM 599 C CA . PHE A 1 82 ? 4.220 -7.535 -2.591 1.00 92.50 82 PHE A CA 1
ATOM 600 C C . PHE A 1 82 ? 4.563 -8.219 -3.912 1.00 92.50 82 PHE A C 1
ATOM 602 O O . PHE A 1 82 ? 5.255 -9.233 -3.907 1.00 92.50 82 PHE A O 1
ATOM 609 N N . GLY A 1 83 ? 4.135 -7.636 -5.029 1.00 91.62 83 GLY A N 1
ATOM 610 C CA . GLY A 1 83 ? 4.389 -8.197 -6.352 1.00 91.62 83 GLY A CA 1
ATOM 611 C C . GLY A 1 83 ? 3.516 -7.581 -7.439 1.00 91.62 83 GLY A C 1
ATOM 612 O O . GLY A 1 83 ? 2.692 -6.702 -7.176 1.00 91.62 83 GLY A O 1
ATOM 613 N N . THR A 1 84 ? 3.724 -8.031 -8.672 1.00 90.19 84 THR A N 1
ATOM 614 C CA . THR A 1 84 ? 2.898 -7.686 -9.841 1.00 90.19 84 THR A CA 1
ATOM 615 C C . THR A 1 84 ? 1.647 -8.565 -9.943 1.00 90.19 84 THR A C 1
ATOM 617 O O . THR A 1 84 ? 0.617 -8.092 -10.411 1.00 90.19 84 THR A O 1
ATOM 620 N N . SER A 1 85 ? 1.722 -9.800 -9.437 1.00 89.50 85 SER A N 1
ATOM 621 C CA . SER A 1 85 ? 0.606 -10.726 -9.220 1.00 89.50 85 SER A CA 1
ATOM 622 C C . SER A 1 85 ? 0.673 -11.241 -7.783 1.00 89.50 85 SER A C 1
ATOM 624 O O . SER A 1 85 ? 1.771 -11.456 -7.263 1.00 89.50 85 SER A O 1
ATOM 626 N N . LEU A 1 86 ? -0.477 -11.359 -7.125 1.00 91.00 86 LEU A N 1
ATOM 627 C CA . LEU A 1 86 ? -0.589 -11.643 -5.694 1.00 91.00 86 LEU A CA 1
ATOM 628 C C . LEU A 1 86 ? -1.475 -12.877 -5.468 1.00 91.00 86 LEU A C 1
ATOM 630 O O . LEU A 1 86 ? -2.494 -13.046 -6.128 1.00 91.00 86 LEU A O 1
ATOM 634 N N . ASP A 1 87 ? -1.146 -13.707 -4.489 1.00 90.31 87 ASP A N 1
ATOM 635 C CA . ASP A 1 87 ? -1.994 -14.798 -4.009 1.00 90.31 87 ASP A CA 1
ATOM 636 C C . ASP A 1 87 ? -3.218 -14.259 -3.253 1.00 90.31 87 ASP A C 1
ATOM 638 O O . ASP A 1 87 ? -4.240 -14.937 -3.128 1.00 90.31 87 ASP A O 1
ATOM 642 N N . CYS A 1 88 ? -3.110 -13.059 -2.664 1.00 91.19 88 CYS A N 1
ATOM 643 C CA . CYS A 1 88 ? -4.142 -12.424 -1.840 1.00 91.19 88 CYS A CA 1
ATOM 644 C C . CYS A 1 88 ? -4.659 -13.318 -0.697 1.00 91.19 88 CYS A C 1
ATOM 646 O O . CYS A 1 88 ? -5.782 -13.155 -0.195 1.00 91.19 88 CYS A O 1
ATOM 648 N N . ARG A 1 89 ? -3.839 -14.277 -0.250 1.00 88.94 89 ARG A N 1
ATOM 649 C CA . ARG A 1 89 ? -4.252 -15.295 0.715 1.00 88.94 89 ARG A CA 1
ATOM 650 C C . ARG A 1 89 ? -4.599 -14.653 2.059 1.00 88.94 89 ARG A C 1
ATOM 652 O O . ARG A 1 89 ? -3.777 -14.010 2.714 1.00 88.94 89 ARG A O 1
ATOM 659 N N . GLY A 1 90 ? -5.834 -14.874 2.506 1.00 87.25 90 GLY A N 1
ATOM 660 C CA . GLY A 1 90 ? -6.343 -14.326 3.765 1.00 87.25 90 GLY A CA 1
ATOM 661 C C . GLY A 1 90 ? -6.776 -12.858 3.693 1.00 87.25 90 GLY A C 1
ATOM 66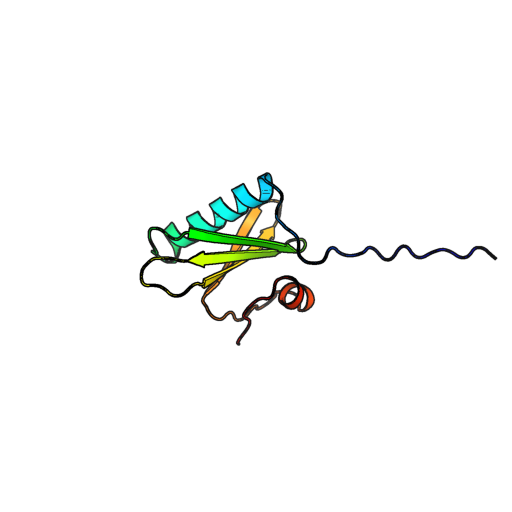2 O O . GLY A 1 90 ? -7.053 -12.268 4.742 1.00 87.25 90 GLY A O 1
ATOM 663 N N . VAL A 1 91 ? -6.852 -12.274 2.492 1.00 91.06 91 VAL A N 1
ATOM 664 C CA . VAL A 1 91 ? -7.544 -11.004 2.248 1.00 91.06 91 VAL A CA 1
ATOM 665 C C . VAL A 1 91 ? -9.024 -11.306 1.961 1.00 91.06 91 VAL A C 1
ATOM 667 O O . VAL A 1 91 ? -9.314 -12.117 1.074 1.00 91.06 91 VAL A O 1
ATOM 670 N N . PRO A 1 92 ? -9.979 -10.707 2.700 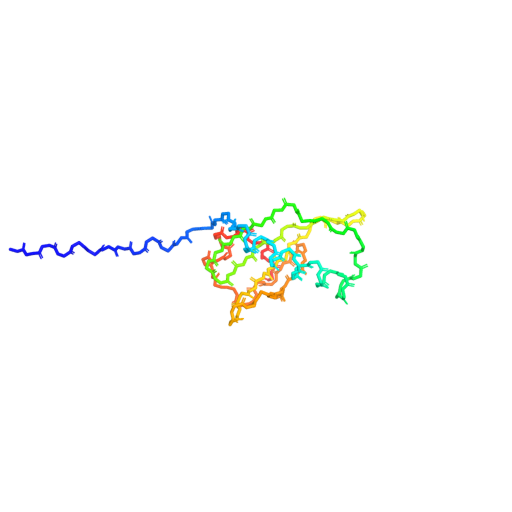1.00 92.94 92 PRO A N 1
ATOM 671 C CA . PRO A 1 92 ? -11.405 -10.886 2.426 1.00 92.94 92 PRO A CA 1
ATOM 672 C C . PRO A 1 92 ? -11.738 -10.528 0.977 1.00 92.94 92 PRO A C 1
ATOM 674 O O . PRO A 1 92 ? -11.163 -9.588 0.443 1.00 92.94 92 PRO A O 1
ATOM 677 N N . GLU A 1 93 ? -12.653 -11.266 0.352 1.00 90.62 93 GLU A N 1
ATOM 678 C CA . GLU A 1 93 ? -13.038 -11.067 -1.055 1.00 90.62 93 GLU A CA 1
ATOM 679 C C . GLU A 1 93 ? -13.437 -9.623 -1.347 1.00 90.62 93 GLU A C 1
ATOM 681 O O . GLU A 1 93 ? -12.812 -8.978 -2.179 1.00 90.62 93 GLU A O 1
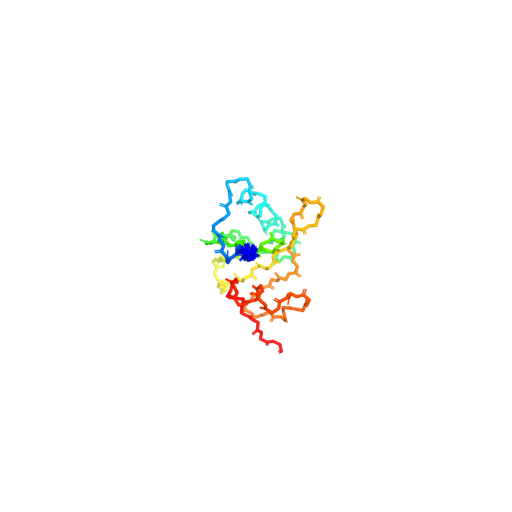ATOM 686 N N . ARG A 1 94 ? -14.330 -9.068 -0.526 1.00 90.00 94 ARG A N 1
ATOM 687 C CA . ARG A 1 94 ? -14.718 -7.661 -0.596 1.00 90.00 94 ARG A CA 1
ATOM 688 C C . ARG A 1 94 ? -13.529 -6.695 -0.624 1.00 90.00 94 ARG A C 1
ATOM 690 O O . ARG A 1 94 ? -13.519 -5.759 -1.403 1.00 90.00 94 ARG A O 1
ATOM 697 N N . VAL A 1 95 ? -12.516 -6.927 0.210 1.00 91.75 95 VAL A N 1
ATOM 698 C CA . VAL A 1 95 ? -11.333 -6.054 0.267 1.00 91.75 95 VAL A CA 1
ATOM 699 C C . VAL A 1 95 ? -10.522 -6.161 -1.024 1.00 91.75 95 VAL A C 1
ATOM 701 O O . VAL A 1 95 ? -9.908 -5.186 -1.446 1.00 91.75 95 VAL A O 1
ATOM 704 N N . ARG A 1 96 ? -10.486 -7.345 -1.649 1.00 92.12 96 ARG A N 1
ATOM 705 C CA . ARG A 1 96 ? -9.813 -7.537 -2.940 1.00 92.12 96 ARG A CA 1
ATOM 706 C C . ARG A 1 96 ? -10.505 -6.743 -4.040 1.00 92.12 96 ARG A C 1
ATOM 708 O O . ARG A 1 96 ? -9.810 -6.115 -4.831 1.00 92.12 96 ARG A O 1
ATOM 715 N N . GLU A 1 97 ? -11.833 -6.759 -4.048 1.00 90.81 97 GLU A N 1
ATOM 716 C CA . GLU A 1 97 ? -12.666 -6.017 -4.995 1.00 90.81 97 GLU A CA 1
ATOM 717 C C . GLU A 1 97 ? -12.569 -4.507 -4.756 1.00 90.81 97 GLU A C 1
ATOM 719 O O . GLU A 1 97 ? -12.162 -3.773 -5.653 1.00 90.81 97 GLU A O 1
ATOM 724 N N . ASP A 1 98 ? -12.843 -4.057 -3.527 1.00 91.44 98 ASP A N 1
ATOM 725 C CA . ASP A 1 98 ? -12.842 -2.642 -3.145 1.00 91.44 98 ASP A CA 1
ATOM 726 C C . ASP A 1 98 ? -11.457 -2.018 -3.400 1.00 91.44 98 ASP A C 1
ATOM 728 O O . ASP A 1 98 ? -11.342 -0.918 -3.941 1.00 91.44 98 ASP A O 1
ATOM 732 N N . LEU A 1 99 ? -10.369 -2.723 -3.066 1.00 91.12 99 LEU A N 1
ATOM 733 C CA . LEU A 1 99 ? -9.015 -2.231 -3.323 1.00 91.12 99 LEU A CA 1
ATOM 734 C C . LEU A 1 99 ? -8.491 -2.527 -4.730 1.00 91.12 99 LEU A C 1
ATOM 736 O O . LEU A 1 99 ? -7.381 -2.071 -5.016 1.00 91.12 99 LEU A O 1
ATOM 740 N N . ASP A 1 100 ? -9.224 -3.235 -5.592 1.00 91.75 100 ASP A N 1
ATOM 741 C CA . ASP A 1 100 ? -8.776 -3.619 -6.938 1.00 91.75 100 ASP A CA 1
ATOM 742 C C . ASP A 1 100 ? -7.370 -4.265 -6.887 1.00 91.75 100 ASP A C 1
ATOM 744 O O . ASP A 1 100 ? -6.356 -3.722 -7.352 1.00 91.75 100 ASP A O 1
ATOM 748 N N . LEU A 1 101 ? -7.272 -5.376 -6.151 1.00 90.44 101 LEU A N 1
ATOM 749 C CA . LEU A 1 101 ? -6.020 -6.110 -5.957 1.00 90.44 101 LEU A CA 1
ATOM 750 C C . LEU A 1 101 ? -5.770 -7.066 -7.138 1.00 90.44 101 LEU A C 1
ATOM 752 O O . LEU A 1 101 ? -6.674 -7.823 -7.488 1.00 90.44 101 LEU A O 1
ATOM 756 N N . PRO A 1 102 ? -4.552 -7.098 -7.720 1.00 88.69 102 PRO A N 1
ATOM 757 C CA . PRO A 1 102 ? -4.205 -8.007 -8.814 1.00 88.69 102 PRO A CA 1
ATOM 758 C C . PRO A 1 102 ? -3.959 -9.426 -8.278 1.00 88.69 102 PRO A C 1
ATOM 760 O O . PRO A 1 102 ? -2.824 -9.899 -8.214 1.00 88.69 102 PRO A O 1
ATOM 763 N N . CYS A 1 103 ? -5.026 -10.075 -7.818 1.00 88.00 103 CYS A N 1
ATOM 764 C CA . CYS A 1 103 ? -4.977 -11.437 -7.309 1.00 88.00 103 CYS A CA 1
ATOM 765 C C . CYS A 1 103 ? -4.944 -12.428 -8.483 1.00 88.00 103 CYS A C 1
ATOM 767 O O . CYS A 1 103 ? -5.795 -12.341 -9.366 1.00 88.00 103 CYS A O 1
ATOM 769 N N . GLY A 1 104 ? -3.988 -13.356 -8.508 1.00 69.50 104 GLY A N 1
ATOM 770 C CA . GLY A 1 104 ? -3.745 -14.239 -9.656 1.00 69.50 104 GLY A CA 1
ATOM 771 C C . GLY A 1 104 ? -3.131 -15.594 -9.302 1.00 69.50 104 GLY A C 1
ATOM 772 O O . GLY A 1 104 ? -2.302 -16.084 -10.068 1.00 69.50 104 GLY A O 1
ATOM 773 N N . GLY A 1 105 ? -3.500 -16.156 -8.146 1.00 53.41 105 GLY A N 1
ATOM 774 C CA . GLY A 1 105 ? -3.116 -17.505 -7.704 1.00 53.41 105 GLY A CA 1
ATOM 775 C C . GLY A 1 105 ? -4.137 -18.581 -8.050 1.00 53.41 105 GLY A C 1
ATOM 776 O O . GLY A 1 105 ? -5.346 -18.256 -8.084 1.00 53.41 105 GLY A O 1
#

pLDDT: mean 85.31, std 14.69, range [41.09, 97.0]